Protein AF-A0A0J0YP92-F1 (afdb_monomer)

Sequence (93 aa):
IDTQAPGAPTVEIKDGGDGYVNGEEAKGGVEVLITPPKDAKPGDVLEVDYDGDGKPDFTKELTPEDIAGGVTVTVPEDKIPTDGPLEVSATVT

Foldseek 3Di:
DDDDFFDFWDKDKQCVRPQKHEQVNLQVFIKIWTAGHPPDDQQKKKFKDFLPPPHGPDIDGDDPCCNVPTDIDTGHSVSHDNIGGTDMGMGID

Solvent-accessible surface area (backbone atoms only — not comparable to full-atom values): 5334 Å² total; per-residue (Å²): 131,89,86,71,77,38,51,73,38,49,76,45,64,58,56,82,74,75,65,42,35,43,66,70,51,28,77,72,32,38,44,31,41,34,36,51,30,94,70,57,52,68,73,29,36,39,34,30,19,58,71,64,82,85,54,64,79,42,77,44,73,33,42,69,63,34,57,75,70,30,46,78,45,74,45,53,42,93,61,42,58,73,69,40,72,68,49,66,48,55,46,44,85

InterPro domains:
  IPR013783 Immunoglobulin-like fold [G3DSA:2.60.40.10] (10-93)

Secondary structure (DSSP, 8-state):
---SPPPPPEEEEESSSSSEE-TTTGGG-EEEEEE--TT--TTPEEEEESSSSSS-SEEEEPPHHHHHH-EEEEEPGGGS-SSEE---EEEE-

Nearest PDB structures (foldseek):
  5dhe-assembly2_B  TM=3.383E-01  e=1.633E-01  Thermococcus kodakarensis KOD1
  5dhd-assembly1_A  TM=3.460E-01  e=3.572E-01  Thermococcus 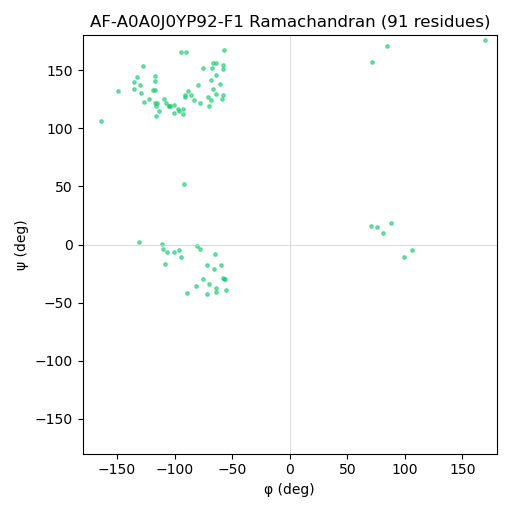kodakarensis KOD1
  2ocf-assembly1_D-2  TM=4.160E-01  e=2.175E+00  Homo sapiens
  8dpu-assembly1_A  TM=2.891E-01  e=1.122E+00  Homo sapiens
  8dpt-assembly1_D  TM=2.782E-01  e=1.610E+00  Homo sapiens

Organism: NCBI:txid1470200

pLDDT: mean 81.84, std 9.83, range [52.25, 92.88]

Structure (mmCIF, N/CA/C/O backbone):
data_AF-A0A0J0YP92-F1
#
_entry.id   AF-A0A0J0YP92-F1
#
loop_
_atom_site.group_PDB
_atom_site.id
_atom_site.type_symbol
_atom_site.label_atom_id
_atom_site.label_alt_id
_atom_site.label_comp_id
_atom_site.label_asym_id
_atom_site.label_entity_id
_atom_site.label_seq_id
_atom_site.pdbx_PDB_ins_code
_atom_site.Cartn_x
_atom_site.Cartn_y
_atom_site.Cartn_z
_atom_site.occupancy
_atom_site.B_iso_or_equiv
_atom_site.auth_seq_id
_atom_site.auth_comp_id
_atom_site.auth_asym_id
_atom_site.auth_atom_id
_atom_site.pdbx_PDB_model_num
ATOM 1 N N . ILE A 1 1 ? -8.949 -5.200 23.882 1.00 53.41 1 ILE A N 1
ATOM 2 C CA . ILE A 1 1 ? -7.969 -5.743 22.925 1.00 53.41 1 ILE A CA 1
ATOM 3 C C . ILE A 1 1 ? -8.747 -6.303 21.756 1.00 53.41 1 ILE A C 1
ATOM 5 O O . ILE A 1 1 ? -9.691 -7.054 21.994 1.00 53.41 1 ILE A O 1
ATOM 9 N N . ASP A 1 2 ? -8.452 -5.844 20.546 1.00 52.25 2 ASP A N 1
ATOM 10 C CA . ASP A 1 2 ? -8.924 -6.543 19.358 1.00 52.25 2 ASP A CA 1
ATOM 11 C C . ASP A 1 2 ? -8.197 -7.890 19.271 1.00 52.25 2 ASP A C 1
ATOM 13 O O . ASP A 1 2 ? -7.048 -7.999 19.688 1.00 52.25 2 ASP A O 1
ATOM 17 N N . THR A 1 3 ? -8.897 -8.939 18.859 1.00 57.41 3 THR A N 1
ATOM 18 C CA . THR A 1 3 ? -8.341 -10.307 18.784 1.00 57.41 3 THR A CA 1
ATOM 19 C C . THR A 1 3 ? -8.616 -10.959 17.436 1.00 57.41 3 THR A C 1
ATOM 21 O O . THR A 1 3 ? -8.277 -12.124 17.232 1.00 57.41 3 THR A O 1
ATOM 24 N N . GLN A 1 4 ? -9.249 -10.223 16.525 1.00 63.84 4 GLN A N 1
ATOM 25 C CA . GLN A 1 4 ? -9.529 -10.665 15.176 1.00 63.84 4 GLN A CA 1
ATOM 26 C C . GLN A 1 4 ? -8.548 -9.952 14.257 1.00 63.84 4 GLN A C 1
ATOM 28 O O . GLN A 1 4 ? -8.546 -8.729 14.219 1.00 63.84 4 GLN A O 1
ATOM 33 N N . ALA A 1 5 ? -7.712 -10.719 13.554 1.00 66.75 5 ALA A N 1
ATOM 34 C CA . ALA A 1 5 ? -6.903 -10.158 12.483 1.00 66.75 5 ALA A CA 1
ATOM 35 C C . ALA A 1 5 ? -7.859 -9.539 11.451 1.00 66.75 5 ALA A C 1
ATOM 37 O O . ALA A 1 5 ? -8.778 -10.250 11.011 1.00 66.75 5 ALA A O 1
ATOM 38 N N . PRO A 1 6 ? -7.692 -8.254 11.104 1.00 78.44 6 PRO A N 1
ATOM 39 C CA . PRO A 1 6 ? -8.494 -7.634 10.067 1.00 78.44 6 PRO A CA 1
ATOM 40 C C . PRO A 1 6 ? -8.345 -8.384 8.738 1.00 78.44 6 PRO A C 1
ATOM 42 O O . PRO A 1 6 ? -7.346 -9.062 8.480 1.00 78.44 6 PRO A O 1
ATOM 45 N N . GLY A 1 7 ? -9.357 -8.287 7.880 1.00 83.12 7 GLY A N 1
ATOM 46 C CA . GLY A 1 7 ? -9.301 -8.817 6.522 1.00 83.12 7 GLY A CA 1
ATOM 47 C C . GLY A 1 7 ? -8.136 -8.240 5.707 1.00 83.12 7 GLY A C 1
ATOM 48 O O . GLY A 1 7 ? -7.518 -7.242 6.068 1.00 83.12 7 GLY A O 1
ATOM 49 N N . ALA A 1 8 ? -7.845 -8.846 4.556 1.00 85.50 8 ALA A N 1
ATOM 50 C CA . ALA A 1 8 ? -6.856 -8.266 3.654 1.00 85.50 8 ALA A CA 1
ATOM 51 C C . ALA A 1 8 ? -7.353 -6.893 3.148 1.00 85.50 8 ALA A C 1
ATOM 53 O O . ALA A 1 8 ? -8.498 -6.801 2.681 1.00 85.50 8 ALA A O 1
ATOM 54 N N . PRO A 1 9 ? -6.539 -5.829 3.236 1.00 87.38 9 PRO A N 1
ATOM 55 C CA . PRO A 1 9 ? -6.851 -4.558 2.600 1.00 87.38 9 PRO A CA 1
ATOM 56 C C . PRO A 1 9 ? -6.878 -4.711 1.072 1.00 87.38 9 PRO A C 1
ATOM 58 O O . PRO A 1 9 ? -6.275 -5.618 0.498 1.00 87.38 9 PRO A O 1
ATOM 61 N N . THR A 1 10 ? -7.596 -3.815 0.399 1.00 89.25 10 THR A N 1
ATOM 62 C CA . THR A 1 10 ? -7.604 -3.750 -1.069 1.00 89.25 10 THR A CA 1
ATOM 63 C C . THR A 1 10 ? -6.515 -2.797 -1.529 1.00 89.25 10 THR A C 1
ATOM 65 O O . THR A 1 10 ? -6.465 -1.665 -1.058 1.00 89.25 10 THR A O 1
ATOM 68 N N . VAL A 1 11 ? -5.667 -3.243 -2.449 1.00 88.06 11 VAL A N 1
ATOM 69 C CA . VAL A 1 11 ? -4.583 -2.439 -3.017 1.00 88.06 11 VAL A CA 1
ATOM 70 C C . VAL A 1 11 ? -4.947 -2.073 -4.452 1.00 88.06 11 VAL A C 1
ATOM 72 O O . VAL A 1 11 ? -5.198 -2.953 -5.272 1.00 88.06 11 VAL A O 1
ATOM 75 N N . GLU A 1 12 ? -4.995 -0.777 -4.744 1.00 86.56 12 GLU A N 1
ATOM 76 C CA . GLU A 1 12 ? -5.196 -0.232 -6.085 1.00 86.56 12 GLU A CA 1
ATOM 77 C C . GLU A 1 12 ? -3.952 0.558 -6.493 1.00 86.56 12 GLU A C 1
ATOM 79 O O . GLU A 1 12 ? -3.663 1.620 -5.943 1.00 86.56 12 GLU A O 1
ATOM 84 N N . ILE A 1 13 ? -3.211 0.037 -7.466 1.00 82.81 13 ILE A N 1
ATOM 85 C CA . ILE A 1 13 ? -2.023 0.685 -8.019 1.00 82.81 13 ILE A CA 1
ATOM 86 C C . ILE A 1 13 ? -2.487 1.657 -9.114 1.00 82.81 13 ILE A C 1
ATOM 88 O O . ILE A 1 13 ? -3.264 1.295 -9.996 1.00 82.81 13 ILE A O 1
ATOM 92 N N . LYS A 1 14 ? -2.048 2.915 -9.052 1.00 78.19 14 LYS A N 1
ATOM 93 C CA . LYS A 1 14 ? -2.279 3.945 -10.077 1.00 78.19 14 LYS A CA 1
ATOM 94 C C . LYS A 1 14 ? -1.131 3.945 -11.087 1.00 78.19 14 LYS A C 1
ATOM 96 O O . LYS A 1 14 ? -0.543 4.983 -11.366 1.00 78.19 14 LYS A O 1
ATOM 101 N N . ASP A 1 15 ? -0.833 2.776 -11.636 1.00 69.44 15 ASP A N 1
ATOM 102 C CA . ASP A 1 15 ? 0.128 2.579 -12.729 1.00 69.44 15 ASP A CA 1
ATOM 103 C C . ASP A 1 15 ? -0.467 2.904 -14.110 1.00 69.44 15 ASP A C 1
ATOM 105 O O . ASP A 1 15 ? 0.219 2.840 -15.112 1.00 69.44 15 ASP A O 1
ATOM 109 N N . GLY A 1 16 ? -1.746 3.288 -14.177 1.00 63.44 16 GLY A N 1
ATOM 110 C CA . GLY A 1 16 ? -2.496 3.369 -15.434 1.00 63.44 16 GLY A CA 1
ATOM 111 C C . GLY A 1 16 ? -3.507 2.231 -15.598 1.00 63.44 16 GLY A C 1
ATOM 112 O O . GLY A 1 16 ? -4.338 2.280 -16.508 1.00 63.44 16 GLY A O 1
ATOM 113 N N . GLY A 1 17 ? -3.526 1.277 -14.662 1.00 60.56 17 GLY A N 1
ATOM 114 C CA . GLY A 1 17 ? -4.500 0.195 -14.555 1.00 60.56 17 GLY A CA 1
ATOM 115 C C . GLY A 1 17 ? -4.141 -1.054 -15.358 1.00 60.56 17 GLY A C 1
ATOM 116 O O . GLY A 1 17 ? -5.035 -1.853 -15.648 1.00 60.56 17 GLY A O 1
ATOM 117 N N . ASP A 1 18 ? -2.880 -1.218 -15.755 1.00 58.72 18 ASP A N 1
ATOM 118 C CA . ASP A 1 18 ? -2.396 -2.355 -16.541 1.00 58.72 18 ASP A CA 1
ATOM 119 C C . ASP A 1 18 ? -1.554 -3.357 -15.730 1.00 58.72 18 ASP A C 1
ATOM 121 O O . ASP A 1 18 ? -1.280 -4.450 -16.233 1.00 58.72 18 ASP A O 1
ATOM 125 N N . GLY A 1 19 ? -1.237 -3.061 -14.464 1.00 64.81 19 GLY A N 1
ATOM 126 C CA . GLY A 1 19 ? -0.439 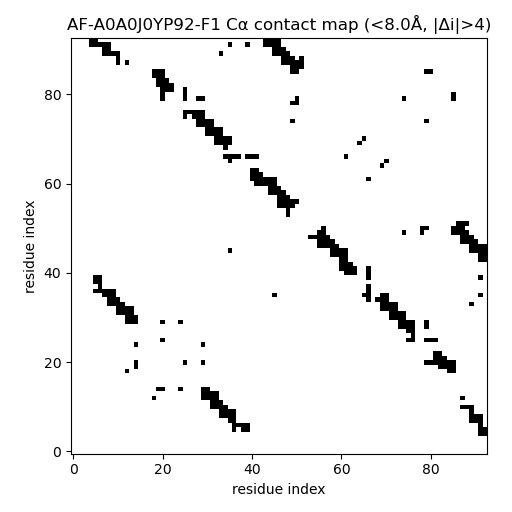-3.932 -13.598 1.00 64.81 19 GLY A CA 1
ATOM 127 C C . GLY A 1 19 ? 1.055 -3.900 -13.926 1.00 64.81 19 GLY A C 1
ATOM 128 O O . GLY A 1 19 ? 1.784 -4.811 -13.519 1.00 64.81 19 GLY A O 1
ATOM 129 N N . TYR A 1 20 ? 1.503 -2.913 -14.704 1.00 70.06 20 TYR A N 1
ATOM 130 C CA . TYR A 1 20 ? 2.869 -2.781 -15.183 1.00 70.06 20 TYR A CA 1
ATOM 131 C C . TYR A 1 20 ? 3.341 -1.348 -15.025 1.00 70.06 20 TYR A C 1
ATOM 133 O O . TYR A 1 20 ? 2.664 -0.415 -15.421 1.00 70.06 20 TY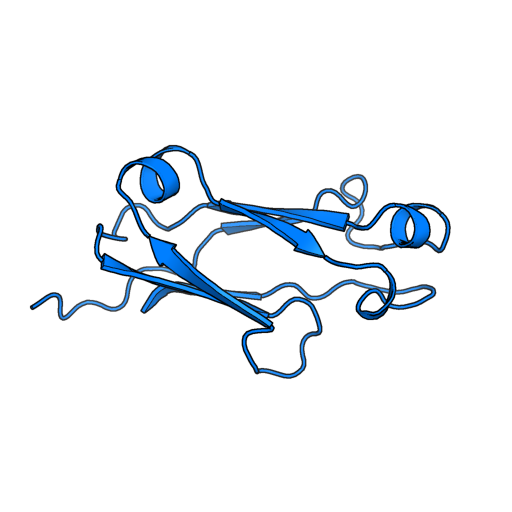R A O 1
ATOM 141 N N . VAL A 1 21 ? 4.551 -1.179 -14.495 1.00 76.38 21 VAL A N 1
ATOM 142 C CA . VAL A 1 21 ? 5.164 0.144 -14.425 1.00 76.38 21 VAL A CA 1
ATOM 143 C C . VAL A 1 21 ? 6.235 0.239 -15.498 1.00 76.38 21 VAL A C 1
ATOM 145 O O . VAL A 1 21 ? 7.197 -0.535 -15.510 1.00 76.38 21 VAL A O 1
ATOM 148 N N . ASN A 1 22 ? 6.057 1.180 -16.420 1.00 73.88 22 ASN A N 1
ATOM 149 C CA . ASN A 1 22 ? 7.027 1.489 -17.460 1.00 73.88 22 ASN A CA 1
ATOM 150 C C . ASN A 1 22 ? 8.014 2.580 -17.007 1.00 73.88 22 ASN A C 1
ATOM 152 O O . ASN A 1 22 ? 7.810 3.300 -16.030 1.00 73.88 22 ASN A O 1
ATOM 156 N N . GLY A 1 23 ? 9.111 2.743 -17.749 1.00 70.06 23 GLY A N 1
ATOM 157 C CA . GLY A 1 23 ? 10.153 3.721 -17.419 1.00 70.06 23 GLY A CA 1
ATOM 158 C C . GLY A 1 23 ? 9.730 5.201 -17.489 1.00 70.06 23 GLY A C 1
ATOM 159 O O . GLY A 1 23 ? 10.527 6.067 -17.120 1.00 70.06 23 GLY A O 1
ATOM 160 N N . GLU A 1 24 ? 8.535 5.531 -17.988 1.00 74.50 24 GLU A N 1
ATOM 161 C CA . GLU A 1 24 ? 7.962 6.882 -17.895 1.00 74.50 24 GLU A CA 1
ATOM 162 C C . GLU A 1 24 ? 7.145 7.058 -16.609 1.00 74.50 24 GLU A C 1
ATOM 164 O O . GLU A 1 24 ? 7.308 8.078 -15.941 1.00 74.50 24 GLU A O 1
ATOM 169 N N . GLU A 1 25 ? 6.355 6.056 -16.220 1.00 74.06 25 GLU A N 1
ATOM 170 C CA . GLU A 1 25 ? 5.630 6.011 -14.941 1.00 74.06 25 GLU A CA 1
ATOM 171 C C . GLU A 1 25 ? 6.589 5.963 -13.752 1.00 74.06 25 GLU A C 1
ATOM 173 O O . GLU A 1 25 ? 6.415 6.703 -12.784 1.00 74.06 25 GLU A O 1
ATOM 178 N N . ALA A 1 26 ? 7.668 5.183 -13.861 1.00 73.19 26 ALA A N 1
ATOM 179 C CA . ALA A 1 26 ? 8.687 5.087 -12.825 1.00 73.19 26 ALA A CA 1
ATOM 180 C C . ALA A 1 26 ? 9.275 6.460 -12.466 1.00 73.19 26 ALA A C 1
ATOM 182 O O . ALA A 1 26 ? 9.442 6.758 -11.291 1.00 73.19 26 ALA A O 1
ATOM 183 N N . LYS A 1 27 ? 9.500 7.342 -13.454 1.00 72.50 27 LYS A N 1
ATOM 184 C CA . LYS A 1 27 ? 10.096 8.679 -13.243 1.00 72.50 27 LYS A CA 1
ATOM 185 C C . LYS A 1 27 ? 9.225 9.629 -12.421 1.00 72.50 27 LYS A C 1
ATOM 187 O O . LYS A 1 27 ? 9.724 10.641 -11.932 1.00 72.50 27 LYS A O 1
ATOM 192 N N . GLY A 1 28 ? 7.921 9.366 -12.344 1.00 69.06 28 GLY A N 1
ATOM 193 C CA . GLY A 1 28 ? 6.974 10.150 -11.550 1.00 69.06 28 GLY A CA 1
ATOM 194 C C . GLY A 1 28 ? 6.722 9.579 -10.155 1.00 69.06 28 GLY A C 1
ATOM 195 O O . GLY A 1 28 ? 6.120 10.267 -9.330 1.00 69.06 28 GLY A O 1
ATOM 196 N N . GLY A 1 29 ? 7.186 8.353 -9.891 1.00 74.56 29 GLY A N 1
ATOM 197 C CA . GLY A 1 29 ? 6.667 7.524 -8.810 1.00 74.56 29 GLY A CA 1
ATOM 198 C C . GLY A 1 29 ? 5.263 7.000 -9.126 1.00 74.56 29 GLY A C 1
ATOM 199 O O . GLY A 1 29 ? 4.520 7.578 -9.919 1.00 74.56 29 GLY A O 1
ATOM 200 N N . VAL A 1 30 ? 4.891 5.894 -8.487 1.00 83.88 30 VAL A N 1
ATOM 201 C CA . VAL A 1 30 ? 3.576 5.263 -8.668 1.00 83.88 30 VAL A CA 1
ATOM 202 C C . VAL A 1 30 ? 2.754 5.468 -7.411 1.00 83.88 30 VAL A C 1
ATOM 204 O O . VAL A 1 30 ? 3.183 5.133 -6.309 1.00 83.88 30 VAL A O 1
ATOM 207 N N . GLU A 1 31 ? 1.564 6.042 -7.559 1.00 86.31 31 GLU A N 1
ATOM 208 C CA . GLU A 1 31 ? 0.632 6.169 -6.443 1.00 86.31 31 GLU A CA 1
ATOM 209 C C . GLU A 1 31 ? -0.100 4.845 -6.214 1.00 86.31 31 GLU A C 1
ATOM 211 O O . GLU A 1 31 ? -0.548 4.191 -7.148 1.00 86.31 31 GLU A O 1
ATOM 216 N N . VAL A 1 32 ? -0.257 4.452 -4.958 1.00 87.50 32 VAL A N 1
ATOM 217 C CA . VAL A 1 32 ? -0.982 3.252 -4.551 1.00 87.50 32 VAL A CA 1
ATOM 218 C C . VAL A 1 32 ? -2.018 3.657 -3.521 1.00 87.50 32 VAL A C 1
ATOM 220 O O . VAL A 1 32 ? -1.682 4.219 -2.482 1.00 87.50 32 VAL A O 1
ATOM 223 N N . LEU A 1 33 ? -3.283 3.363 -3.796 1.00 89.94 33 LEU A N 1
ATOM 224 C CA . LEU A 1 33 ? -4.377 3.536 -2.856 1.00 89.94 33 LEU A CA 1
ATOM 225 C C . LEU A 1 33 ? -4.647 2.211 -2.147 1.00 89.94 33 LEU A C 1
ATOM 227 O O . LEU A 1 33 ? -5.100 1.243 -2.754 1.00 89.94 33 LEU A O 1
ATOM 231 N N . ILE A 1 34 ? -4.413 2.183 -0.841 1.00 90.81 34 ILE A N 1
ATOM 232 C CA . ILE A 1 34 ? -4.747 1.053 0.013 1.00 90.81 34 ILE A CA 1
ATOM 233 C C . ILE A 1 34 ? -6.039 1.361 0.759 1.00 90.81 34 ILE A C 1
ATOM 235 O O . ILE A 1 34 ? -6.110 2.308 1.535 1.00 90.81 34 ILE A O 1
ATOM 239 N N . THR A 1 35 ? -7.067 0.546 0.558 1.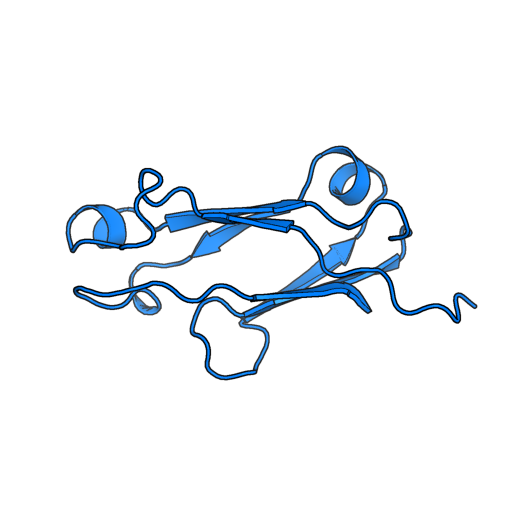00 91.44 35 THR A N 1
ATOM 240 C CA . THR A 1 35 ? -8.329 0.645 1.298 1.00 91.44 35 THR A CA 1
ATOM 241 C C . THR A 1 35 ? -8.350 -0.407 2.408 1.00 91.44 35 THR A C 1
ATOM 243 O O . THR A 1 35 ? -8.388 -1.604 2.095 1.00 91.44 35 THR A O 1
ATOM 246 N N . PRO A 1 36 ? -8.330 -0.004 3.694 1.00 89.88 36 PRO A N 1
ATOM 247 C CA . PRO A 1 36 ? -8.452 -0.932 4.810 1.00 89.88 36 PRO A CA 1
ATOM 248 C C . PRO A 1 36 ? -9.757 -1.740 4.746 1.00 89.88 36 PRO A C 1
ATOM 250 O O . PRO A 1 36 ? -10.769 -1.263 4.221 1.00 89.88 36 PRO A O 1
ATOM 253 N N . PRO A 1 37 ? -9.772 -2.967 5.286 1.00 88.44 37 PRO A N 1
ATOM 254 C CA . PRO A 1 37 ? -10.988 -3.761 5.352 1.00 88.44 37 PRO A CA 1
ATOM 255 C C . PRO A 1 37 ? -12.006 -3.113 6.309 1.00 88.44 37 PRO A C 1
ATOM 257 O O . PRO A 1 37 ? -11.657 -2.397 7.244 1.00 88.44 37 PRO A O 1
ATOM 260 N N . LYS A 1 38 ? -13.295 -3.414 6.123 1.00 83.88 38 LYS A N 1
ATOM 261 C CA . LYS A 1 38 ? -14.402 -2.881 6.952 1.00 83.88 38 LYS A CA 1
ATOM 262 C C . LYS A 1 38 ? -14.309 -3.219 8.450 1.00 83.88 38 LYS A C 1
ATOM 264 O O . LYS A 1 38 ? -15.052 -2.669 9.256 1.00 83.88 38 LYS A O 1
ATOM 269 N N . ASP A 1 39 ? -13.501 -4.211 8.789 1.00 86.62 39 ASP A N 1
ATOM 270 C CA . ASP A 1 39 ? -13.240 -4.707 10.135 1.00 86.62 39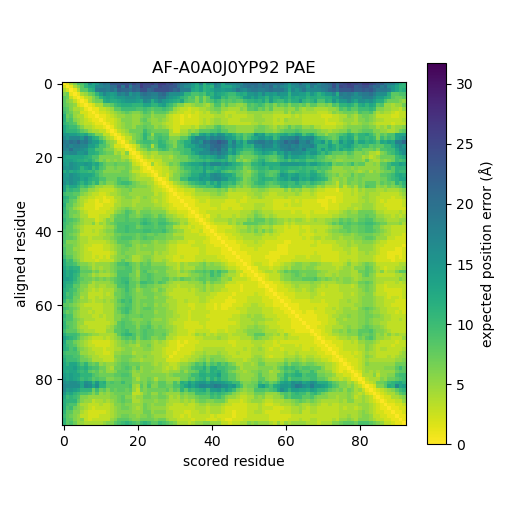 ASP A CA 1
ATOM 271 C C . ASP A 1 39 ? -11.972 -4.116 10.763 1.00 86.62 39 ASP A C 1
ATOM 273 O O . ASP A 1 39 ? -11.771 -4.338 11.955 1.00 86.62 39 ASP A O 1
ATOM 277 N N . ALA A 1 40 ? -11.199 -3.317 10.012 1.00 88.62 40 ALA A N 1
ATOM 278 C CA . ALA A 1 40 ? -10.115 -2.516 10.567 1.00 88.62 40 ALA A CA 1
ATOM 279 C C . ALA A 1 40 ? -10.655 -1.469 11.548 1.00 88.62 40 ALA A C 1
ATOM 281 O O . ALA A 1 40 ? -11.747 -0.910 11.377 1.00 88.62 40 ALA A O 1
ATOM 282 N N . LYS A 1 41 ? -9.870 -1.191 12.583 1.00 89.50 41 LYS A N 1
ATOM 283 C CA . LYS A 1 41 ? -10.200 -0.272 13.667 1.00 89.50 41 LYS A CA 1
ATOM 284 C C . LYS A 1 41 ? -9.099 0.764 13.858 1.00 89.50 41 LYS A C 1
ATOM 286 O O . LYS A 1 41 ? -7.938 0.521 13.544 1.00 89.50 41 LYS A O 1
ATOM 291 N N . PRO A 1 42 ? -9.453 1.949 14.385 1.00 90.25 42 PRO A N 1
ATOM 292 C CA . PRO A 1 42 ? -8.451 2.938 14.738 1.00 90.25 42 PRO A CA 1
ATOM 293 C C . PRO A 1 42 ? -7.455 2.357 15.745 1.00 90.25 42 PRO A C 1
ATOM 295 O O . PRO A 1 42 ? -7.875 1.831 16.779 1.00 90.25 42 PRO A O 1
ATOM 298 N N . GLY A 1 43 ? -6.164 2.486 15.451 1.00 88.50 43 GLY A N 1
ATOM 299 C CA . GLY A 1 43 ? -5.082 1.872 16.223 1.00 88.50 43 GLY A CA 1
ATOM 300 C C . GLY A 1 43 ? -4.522 0.578 15.626 1.00 88.50 43 GLY A C 1
ATOM 301 O O . GLY A 1 43 ? -3.474 0.136 16.089 1.00 88.50 43 GLY A O 1
ATOM 302 N N . ASP A 1 44 ? -5.171 -0.002 14.611 1.00 90.62 44 ASP A N 1
ATOM 303 C CA . ASP A 1 44 ? -4.578 -1.083 13.816 1.00 90.62 44 ASP A CA 1
ATOM 304 C C . ASP A 1 44 ? -3.402 -0.540 12.997 1.00 90.62 44 ASP A C 1
ATOM 306 O O . ASP A 1 44 ? -3.382 0.635 12.614 1.00 90.62 44 ASP A O 1
ATOM 310 N N . VAL A 1 45 ? -2.426 -1.388 12.687 1.00 91.00 45 VAL A N 1
ATOM 311 C CA . VAL A 1 45 ? -1.250 -0.985 11.906 1.00 91.00 45 VAL A CA 1
ATOM 312 C C . VAL A 1 45 ? -1.382 -1.499 10.483 1.00 91.00 45 VAL A C 1
ATOM 314 O O . VAL A 1 45 ? -1.445 -2.703 10.250 1.00 91.00 45 VAL A O 1
ATOM 317 N N . LEU A 1 46 ? -1.395 -0.573 9.524 1.00 91.50 46 LEU A N 1
ATOM 318 C CA . LEU A 1 46 ? -1.268 -0.873 8.108 1.00 91.50 46 LEU A CA 1
ATOM 319 C C . LEU A 1 46 ? 0.209 -1.026 7.753 1.00 91.50 46 LEU A C 1
ATOM 321 O O . LEU A 1 46 ? 0.998 -0.103 7.951 1.00 91.50 46 LEU A O 1
ATOM 325 N N . GLU A 1 47 ? 0.545 -2.166 7.175 1.00 92.00 47 GLU A N 1
ATOM 326 C CA . GLU A 1 47 ? 1.861 -2.538 6.678 1.00 92.00 47 GLU A CA 1
ATOM 327 C C . GLU A 1 47 ? 1.772 -2.706 5.158 1.00 92.00 47 GLU A C 1
ATOM 329 O O . GLU A 1 47 ? 0.955 -3.487 4.673 1.00 92.00 47 GLU A O 1
ATOM 334 N N . VAL A 1 48 ? 2.573 -1.956 4.402 1.00 89.81 48 VAL A N 1
ATOM 335 C CA . VAL A 1 48 ? 2.597 -1.975 2.933 1.00 89.81 48 VAL A CA 1
ATOM 336 C C . VAL A 1 48 ? 4.005 -2.318 2.470 1.00 89.81 48 VAL A C 1
ATOM 338 O O . VAL A 1 48 ? 4.965 -1.647 2.848 1.00 89.81 48 VAL A O 1
ATOM 341 N N . ASP A 1 49 ? 4.098 -3.350 1.646 1.00 89.69 49 ASP A N 1
ATOM 342 C CA . ASP A 1 49 ? 5.297 -3.812 0.952 1.00 89.69 49 ASP A CA 1
ATOM 343 C C . ASP A 1 49 ? 5.056 -3.585 -0.542 1.00 89.69 49 ASP A C 1
ATOM 345 O O . ASP A 1 49 ? 4.124 -4.161 -1.109 1.00 89.69 49 ASP A O 1
ATOM 349 N N . TYR A 1 50 ? 5.836 -2.693 -1.148 1.00 84.69 50 TYR A N 1
ATOM 350 C CA . TYR A 1 50 ? 5.703 -2.341 -2.563 1.00 84.69 50 TYR A CA 1
ATOM 351 C C . TYR A 1 50 ? 6.883 -2.819 -3.415 1.00 84.69 50 TYR A C 1
ATOM 353 O O . TYR A 1 50 ? 6.900 -2.542 -4.614 1.00 84.69 50 TYR A O 1
ATOM 361 N N . ASP A 1 51 ? 7.872 -3.491 -2.817 1.00 79.06 51 ASP A N 1
ATOM 362 C CA . ASP A 1 51 ? 9.008 -4.085 -3.528 1.00 79.06 51 ASP A CA 1
ATOM 363 C C . ASP A 1 51 ? 8.974 -5.626 -3.555 1.00 79.06 51 ASP A C 1
ATOM 365 O O . ASP A 1 51 ? 9.781 -6.258 -4.245 1.00 79.06 51 ASP A O 1
ATOM 369 N N . GLY A 1 52 ? 7.994 -6.228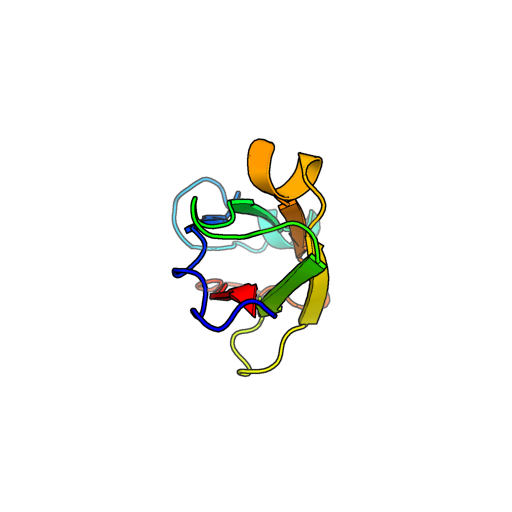 -2.875 1.00 79.38 52 GLY A N 1
ATOM 370 C CA . GLY A 1 52 ? 7.741 -7.662 -2.842 1.00 79.38 52 GLY A CA 1
ATOM 371 C C . GLY A 1 52 ? 8.806 -8.445 -2.072 1.00 79.38 52 GLY A C 1
ATOM 372 O O . GLY A 1 52 ? 8.895 -9.669 -2.227 1.00 79.38 52 GLY A O 1
ATOM 373 N N . ASP A 1 53 ? 9.643 -7.782 -1.264 1.00 82.06 53 ASP A N 1
ATOM 374 C CA . ASP A 1 53 ? 10.714 -8.434 -0.507 1.00 82.06 53 ASP A CA 1
ATOM 375 C C . ASP A 1 53 ? 10.216 -9.161 0.761 1.00 82.06 53 ASP A C 1
ATOM 377 O O . ASP A 1 53 ? 10.993 -9.856 1.438 1.00 82.06 53 ASP A O 1
ATOM 381 N N . GLY A 1 54 ? 8.917 -9.044 1.061 1.00 83.31 54 GLY A N 1
ATOM 382 C CA . GLY A 1 54 ? 8.254 -9.611 2.227 1.00 83.31 54 GLY A CA 1
ATOM 383 C C . GLY A 1 54 ? 8.429 -8.779 3.496 1.00 83.31 54 GLY A C 1
ATOM 384 O O . GLY A 1 54 ? 8.102 -9.268 4.584 1.00 83.31 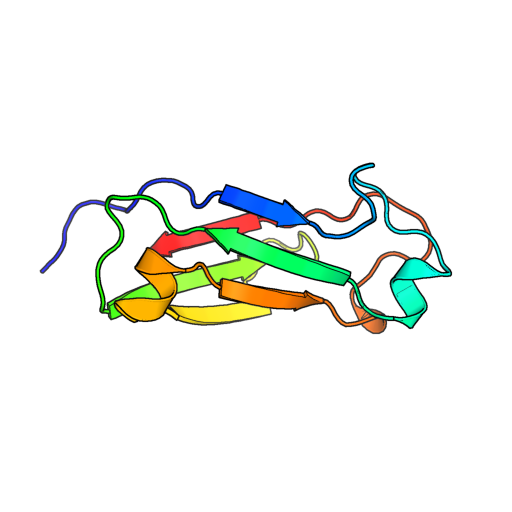54 GLY A O 1
ATOM 385 N N . LYS A 1 55 ? 8.973 -7.561 3.404 1.00 87.31 55 LYS A N 1
ATOM 386 C CA . LYS A 1 55 ? 9.077 -6.598 4.499 1.00 87.31 55 LYS A CA 1
ATOM 387 C C . LYS A 1 55 ? 8.265 -5.351 4.165 1.00 87.31 55 LYS A C 1
ATOM 389 O O . LYS A 1 55 ? 8.307 -4.856 3.049 1.00 87.31 55 LYS A O 1
ATOM 394 N N . PRO A 1 56 ? 7.575 -4.776 5.157 1.00 89.69 56 PRO A N 1
ATOM 395 C CA . PRO A 1 56 ? 6.862 -3.536 4.931 1.00 89.69 56 PRO A CA 1
ATOM 396 C C . PRO A 1 56 ? 7.843 -2.378 4.746 1.00 89.69 56 PRO A C 1
ATOM 398 O O . PRO A 1 56 ? 8.601 -2.033 5.658 1.00 89.69 56 PRO A O 1
ATOM 401 N N . ASP A 1 57 ? 7.787 -1.740 3.584 1.00 88.94 57 ASP A N 1
ATOM 402 C CA . ASP A 1 57 ? 8.468 -0.478 3.317 1.00 88.94 57 ASP A CA 1
ATOM 403 C C . ASP A 1 57 ? 7.761 0.711 3.979 1.00 88.94 57 ASP A C 1
ATOM 405 O O . ASP A 1 57 ? 8.387 1.713 4.338 1.00 88.94 57 ASP A O 1
ATOM 409 N N . PHE A 1 58 ? 6.439 0.618 4.134 1.00 89.56 58 PHE A N 1
ATOM 410 C CA . PHE A 1 58 ? 5.616 1.657 4.732 1.00 89.56 58 PHE A CA 1
ATOM 411 C C . PHE A 1 58 ? 4.736 1.074 5.830 1.00 89.56 58 PHE A C 1
ATOM 413 O O . PHE A 1 58 ? 4.032 0.088 5.633 1.00 89.56 58 PHE A O 1
ATOM 420 N N . THR A 1 59 ? 4.754 1.711 6.999 1.00 92.25 59 THR A N 1
ATOM 421 C CA . THR A 1 59 ? 3.882 1.351 8.116 1.00 92.25 59 THR A CA 1
ATOM 422 C C . THR A 1 59 ? 3.182 2.584 8.661 1.00 92.25 59 THR A C 1
ATOM 424 O O . THR A 1 59 ? 3.780 3.656 8.793 1.00 92.25 59 THR A O 1
ATOM 427 N N . LYS A 1 60 ? 1.891 2.451 8.959 1.00 90.69 60 LYS A N 1
ATOM 428 C CA . LYS A 1 60 ? 1.071 3.547 9.476 1.00 90.69 60 LYS A CA 1
ATOM 429 C C . LYS A 1 60 ? -0.016 3.016 10.397 1.00 90.69 60 LYS A C 1
ATOM 431 O O . LYS A 1 60 ? -0.756 2.113 10.031 1.00 90.69 60 LYS A O 1
ATOM 436 N N . GLU A 1 61 ? -0.149 3.633 11.566 1.00 92.88 61 GLU A N 1
ATOM 437 C CA . GLU A 1 61 ? -1.310 3.418 12.430 1.00 92.88 61 GLU A CA 1
ATOM 438 C C . GLU A 1 61 ? -2.556 4.023 11.769 1.00 92.88 61 GLU A C 1
ATOM 440 O O . GLU A 1 61 ? -2.574 5.206 11.409 1.00 92.88 61 GLU A O 1
ATOM 445 N N . LEU A 1 62 ? -3.581 3.198 11.582 1.00 91.38 62 LEU A N 1
ATOM 446 C CA . LEU A 1 62 ? -4.828 3.581 10.949 1.00 91.38 62 LEU A CA 1
ATOM 447 C C . LEU A 1 62 ? -5.627 4.499 11.869 1.00 91.38 62 LEU A C 1
ATOM 449 O O . LEU A 1 62 ? -5.940 4.170 13.015 1.00 91.38 62 LEU A O 1
ATOM 453 N N . THR A 1 63 ? -6.012 5.650 11.331 1.00 92.75 63 THR A N 1
ATOM 454 C CA . THR A 1 63 ? -6.975 6.557 11.956 1.00 92.75 63 THR A CA 1
ATOM 455 C C . THR A 1 63 ? -8.389 6.294 11.419 1.00 92.75 63 THR A C 1
ATOM 457 O O . THR A 1 63 ? -8.553 5.648 10.381 1.00 92.75 63 THR A O 1
ATOM 460 N N . PRO A 1 64 ? -9.451 6.807 12.072 1.00 91.06 64 PRO A N 1
ATOM 461 C CA . PRO A 1 64 ? -10.809 6.697 11.535 1.00 91.06 64 PRO A CA 1
ATOM 462 C C . PRO A 1 64 ? -10.950 7.281 10.120 1.00 91.06 64 PRO A C 1
ATOM 464 O O . PRO A 1 64 ? -11.782 6.815 9.346 1.00 91.06 64 PRO A O 1
ATOM 467 N N . GLU A 1 65 ? -10.146 8.294 9.786 1.00 91.56 65 GLU A N 1
ATOM 468 C CA . GLU A 1 65 ? -10.118 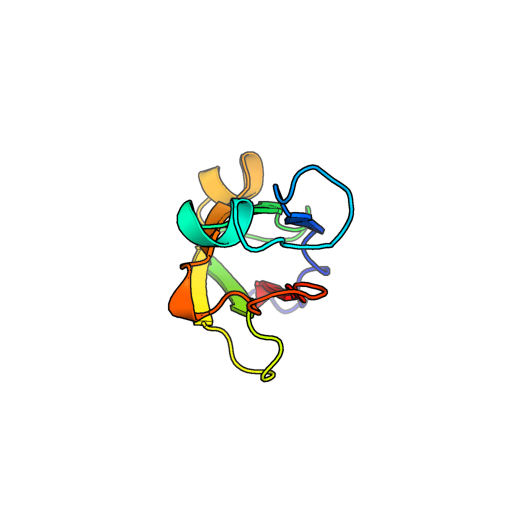8.925 8.465 1.00 91.56 65 GLU A CA 1
ATOM 469 C C . GLU A 1 65 ? -9.481 7.999 7.425 1.00 91.56 65 GLU A C 1
ATOM 471 O O . GLU A 1 65 ? -10.042 7.831 6.346 1.00 91.56 65 GLU A O 1
ATOM 476 N N . ASP A 1 66 ? -8.382 7.326 7.777 1.00 91.19 66 ASP A N 1
ATOM 477 C CA . ASP A 1 66 ? -7.716 6.347 6.907 1.00 91.19 66 ASP A CA 1
ATOM 478 C C . ASP A 1 66 ? -8.613 5.131 6.624 1.00 91.19 66 ASP A C 1
ATOM 480 O O . ASP A 1 66 ? -8.644 4.613 5.513 1.00 91.19 66 ASP A O 1
ATOM 484 N N . ILE A 1 67 ? -9.394 4.684 7.612 1.00 89.69 67 ILE A N 1
ATOM 485 C CA . ILE A 1 67 ? -10.337 3.563 7.445 1.00 89.69 67 ILE A CA 1
ATOM 486 C C . ILE A 1 67 ? -11.516 3.962 6.550 1.00 89.69 67 ILE A C 1
ATOM 488 O O . ILE A 1 67 ? -12.032 3.138 5.797 1.00 89.69 67 ILE A O 1
ATOM 492 N N . ALA A 1 68 ? -11.952 5.223 6.618 1.00 89.38 68 ALA A N 1
ATOM 493 C CA . ALA A 1 68 ? -13.057 5.725 5.807 1.00 89.38 68 ALA A CA 1
ATOM 494 C C . ALA A 1 68 ? -12.637 6.102 4.375 1.00 89.38 68 ALA A C 1
ATOM 496 O O . ALA A 1 68 ? -13.437 5.950 3.452 1.00 89.38 68 ALA A O 1
ATOM 497 N N . GLY A 1 69 ? -11.423 6.633 4.201 1.00 88.12 69 GLY A N 1
ATOM 498 C CA . GLY A 1 69 ? -10.933 7.203 2.942 1.00 88.12 69 GLY A CA 1
ATOM 499 C C . GLY A 1 69 ? -9.863 6.384 2.219 1.00 88.12 69 GLY A C 1
ATOM 500 O O . GLY A 1 69 ? -9.654 6.599 1.028 1.00 88.12 69 GLY A O 1
ATOM 501 N N . GLY A 1 70 ? -9.214 5.443 2.903 1.00 89.75 70 GLY A N 1
ATOM 502 C CA . GLY A 1 70 ? -8.021 4.760 2.413 1.00 89.75 70 GLY A CA 1
ATOM 503 C C . GLY A 1 70 ? -6.731 5.533 2.696 1.00 89.75 70 GLY A C 1
ATOM 504 O O . GLY A 1 70 ? -6.736 6.688 3.120 1.00 89.75 70 GLY A O 1
ATOM 505 N N . VAL A 1 71 ? -5.607 4.868 2.450 1.00 90.75 71 VAL A N 1
ATOM 506 C CA . VAL A 1 71 ? -4.253 5.401 2.589 1.00 90.75 71 VAL A CA 1
ATOM 507 C C . VAL A 1 71 ? -3.607 5.425 1.214 1.00 90.75 71 VAL A C 1
ATOM 509 O O . VAL A 1 71 ? -3.434 4.379 0.595 1.00 90.75 71 VAL A O 1
ATOM 512 N N . THR A 1 72 ? -3.225 6.610 0.746 1.00 90.38 72 THR A N 1
ATOM 513 C CA . THR A 1 72 ? -2.424 6.748 -0.474 1.00 90.38 72 THR A CA 1
ATOM 514 C C . THR A 1 72 ? -0.943 6.734 -0.117 1.00 90.38 72 THR A C 1
ATOM 516 O O . THR A 1 72 ? -0.494 7.513 0.724 1.00 90.38 72 THR A O 1
ATOM 519 N N 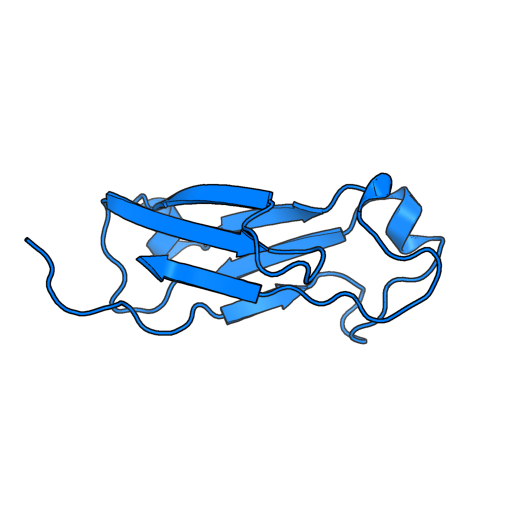. VAL A 1 73 ? -0.185 5.862 -0.772 1.00 88.44 73 VAL A N 1
ATOM 520 C CA . VAL A 1 73 ? 1.268 5.748 -0.652 1.00 88.44 73 VAL A CA 1
ATOM 521 C C . VAL A 1 73 ? 1.877 6.021 -2.018 1.00 88.44 73 VAL A C 1
ATOM 523 O O . VAL A 1 73 ? 1.417 5.490 -3.022 1.00 88.44 73 VAL A O 1
ATOM 526 N N . THR A 1 74 ? 2.912 6.852 -2.071 1.00 86.62 74 THR A N 1
ATOM 527 C CA . THR A 1 74 ? 3.685 7.065 -3.297 1.00 86.62 74 THR A CA 1
ATOM 528 C C . THR A 1 74 ? 4.917 6.176 -3.253 1.00 86.62 74 THR A C 1
ATOM 530 O O . THR A 1 74 ? 5.771 6.347 -2.382 1.00 86.62 74 THR A O 1
ATOM 533 N N . VAL A 1 75 ? 5.002 5.233 -4.185 1.00 84.00 75 VAL A N 1
ATOM 534 C CA . VAL A 1 75 ? 6.167 4.371 -4.371 1.00 84.00 75 VAL A CA 1
ATOM 535 C C . VAL A 1 75 ? 7.243 5.178 -5.101 1.00 84.00 75 VAL A C 1
ATOM 537 O O . VAL A 1 75 ? 6.970 5.710 -6.184 1.00 84.00 75 VAL A O 1
ATOM 540 N N . PRO A 1 76 ? 8.442 5.329 -4.519 1.00 80.19 76 PRO A N 1
ATOM 541 C CA . PRO A 1 76 ? 9.504 6.115 -5.126 1.00 80.19 76 PRO A CA 1
ATOM 542 C C . PRO A 1 76 ? 10.158 5.365 -6.295 1.00 80.19 76 PRO A C 1
ATOM 544 O O . PRO A 1 76 ? 10.209 4.138 -6.315 1.00 80.19 76 PRO A O 1
ATOM 547 N N . GLU A 1 77 ? 10.694 6.112 -7.263 1.00 78.38 77 GLU A N 1
ATOM 548 C CA . GLU A 1 77 ? 11.261 5.564 -8.505 1.00 78.38 77 GLU A CA 1
ATOM 549 C C . GLU A 1 77 ? 12.400 4.555 -8.290 1.00 78.38 77 GLU A C 1
ATOM 551 O O . GLU A 1 77 ? 12.575 3.647 -9.096 1.00 78.38 77 GLU A O 1
ATOM 556 N N . ASP A 1 78 ? 13.160 4.677 -7.196 1.00 77.06 78 ASP A N 1
ATOM 557 C CA . ASP A 1 78 ? 14.271 3.774 -6.875 1.00 77.06 78 ASP A CA 1
ATOM 558 C C . ASP A 1 78 ? 13.812 2.379 -6.430 1.00 77.06 78 ASP A C 1
ATOM 560 O O . ASP A 1 78 ? 14.597 1.429 -6.462 1.00 77.06 78 ASP A O 1
ATOM 564 N N . LYS A 1 79 ? 12.539 2.265 -6.043 1.00 76.56 79 LYS A N 1
ATOM 565 C CA . LYS A 1 79 ? 11.875 1.024 -5.634 1.00 76.56 79 LYS A CA 1
ATOM 566 C C . LYS A 1 79 ? 11.005 0.430 -6.735 1.00 76.56 79 LYS A C 1
ATOM 568 O O . LYS A 1 79 ? 10.510 -0.682 -6.592 1.00 76.56 79 LYS A O 1
ATOM 573 N N . ILE A 1 80 ? 10.851 1.146 -7.843 1.00 76.44 80 ILE A N 1
ATOM 574 C CA . ILE A 1 80 ? 10.084 0.696 -8.995 1.00 76.44 80 ILE A CA 1
ATOM 575 C C . ILE A 1 80 ? 11.006 -0.104 -9.928 1.00 76.44 80 ILE A C 1
ATOM 577 O O . ILE A 1 80 ? 12.109 0.351 -10.257 1.00 76.44 80 ILE A O 1
ATOM 581 N N . PRO A 1 81 ? 10.586 -1.290 -10.400 1.00 73.69 81 PRO A N 1
ATOM 582 C CA . PRO A 1 81 ? 11.339 -2.014 -11.414 1.00 73.69 81 PRO A CA 1
ATOM 583 C C . PRO A 1 81 ? 11.458 -1.170 -12.690 1.00 73.69 81 PRO A C 1
ATOM 585 O O . PRO A 1 81 ? 10.498 -0.554 -13.133 1.00 73.69 81 PRO A O 1
ATOM 588 N N . THR A 1 82 ? 12.639 -1.157 -13.318 1.00 69.62 82 THR A N 1
ATOM 589 C CA . THR A 1 82 ? 12.891 -0.340 -14.526 1.00 69.62 82 THR A CA 1
ATOM 590 C C . THR A 1 82 ? 11.918 -0.643 -15.673 1.00 69.62 82 THR A C 1
ATOM 592 O O . THR A 1 82 ? 11.646 0.239 -16.483 1.00 69.62 82 THR A O 1
ATOM 595 N N . ASP A 1 83 ? 11.434 -1.885 -15.747 1.00 73.31 83 ASP A N 1
ATOM 596 C CA . ASP A 1 83 ? 10.392 -2.338 -16.668 1.00 73.31 83 ASP A CA 1
ATOM 597 C C . ASP A 1 83 ? 9.860 -3.686 -16.146 1.00 73.31 83 ASP A C 1
ATOM 599 O O . ASP A 1 83 ? 10.582 -4.693 -16.170 1.00 73.31 83 ASP A O 1
ATOM 603 N N . GLY A 1 84 ? 8.655 -3.718 -15.570 1.00 72.50 84 GLY A N 1
ATOM 604 C CA . GLY A 1 84 ? 8.133 -4.956 -14.990 1.00 72.50 84 GLY A CA 1
ATOM 605 C C . GLY A 1 84 ? 6.867 -4.815 -14.146 1.00 72.50 84 GLY A C 1
ATOM 606 O O . GLY A 1 84 ? 6.376 -3.705 -13.937 1.00 72.50 84 GLY A O 1
ATOM 607 N N . PRO A 1 85 ? 6.324 -5.953 -13.674 1.00 75.81 85 PRO A N 1
ATOM 608 C CA . PRO A 1 85 ? 5.189 -5.944 -12.764 1.00 75.81 85 PRO A CA 1
ATOM 609 C C . PRO A 1 85 ? 5.612 -5.341 -11.421 1.00 75.81 85 PRO A C 1
ATOM 611 O O . PRO A 1 85 ? 6.658 -5.703 -10.881 1.00 75.81 85 PRO A O 1
ATOM 614 N N . LEU A 1 86 ? 4.791 -4.440 -10.888 1.00 79.31 86 LEU A N 1
ATOM 615 C CA . LEU A 1 86 ? 4.935 -3.936 -9.527 1.00 79.31 86 LEU A CA 1
ATOM 616 C C . LEU A 1 86 ? 4.073 -4.797 -8.600 1.00 79.31 86 LEU A C 1
ATOM 618 O O . LEU A 1 86 ? 2.850 -4.834 -8.734 1.00 79.31 86 LEU A O 1
ATOM 622 N N . GLU A 1 87 ? 4.706 -5.501 -7.666 1.00 79.25 87 GLU A N 1
ATOM 623 C CA . GLU A 1 87 ? 3.996 -6.269 -6.647 1.00 79.25 87 GLU A CA 1
ATOM 624 C C . GLU A 1 87 ? 3.817 -5.399 -5.408 1.00 79.25 87 GLU A C 1
ATOM 626 O O . GLU A 1 87 ? 4.784 -5.062 -4.734 1.00 79.25 87 GLU A O 1
ATOM 631 N N . VAL A 1 88 ? 2.570 -5.035 -5.108 1.00 84.75 88 VAL A N 1
ATOM 632 C CA . VAL A 1 88 ? 2.243 -4.328 -3.871 1.00 84.75 88 VAL A CA 1
ATOM 633 C C . VAL A 1 88 ? 1.322 -5.185 -3.027 1.00 84.75 88 VAL A C 1
ATOM 635 O O . VAL A 1 88 ? 0.225 -5.558 -3.448 1.00 84.75 88 VAL A O 1
ATOM 638 N N . SER A 1 89 ? 1.767 -5.482 -1.814 1.00 86.25 89 SER A N 1
ATOM 639 C CA . SER A 1 89 ? 0.992 -6.186 -0.810 1.00 86.25 89 SER A CA 1
ATOM 640 C C . SER A 1 89 ? 0.761 -5.288 0.396 1.00 86.25 89 SER A C 1
ATOM 642 O O . SER A 1 89 ? 1.589 -4.454 0.760 1.00 86.25 89 SER A O 1
ATOM 644 N N . ALA A 1 90 ? -0.409 -5.430 1.005 1.00 88.38 90 ALA A N 1
ATOM 645 C CA . ALA A 1 90 ? -0.751 -4.699 2.207 1.00 88.38 90 ALA A CA 1
ATOM 646 C C . ALA A 1 90 ? -1.405 -5.640 3.215 1.00 88.38 90 ALA A C 1
ATOM 648 O O . ALA A 1 90 ? -2.215 -6.495 2.852 1.00 88.38 90 ALA A O 1
ATOM 649 N N . THR A 1 91 ? -1.050 -5.471 4.482 1.00 89.38 91 THR A N 1
ATOM 650 C CA . THR A 1 91 ? -1.564 -6.247 5.612 1.00 89.38 91 THR A CA 1
ATOM 651 C C . THR A 1 91 ? -1.949 -5.291 6.731 1.00 89.38 91 THR A C 1
ATOM 653 O O . THR A 1 91 ? -1.312 -4.259 6.915 1.00 89.38 91 THR A O 1
ATOM 656 N N . VAL A 1 92 ? -3.017 -5.608 7.458 1.00 90.19 92 VAL A N 1
ATOM 657 C CA . VAL A 1 92 ? -3.438 -4.845 8.637 1.00 90.19 92 VAL A CA 1
ATOM 658 C C . VAL A 1 92 ? -3.339 -5.760 9.857 1.00 90.19 92 VAL A C 1
ATOM 660 O O . VAL A 1 92 ? -3.781 -6.911 9.783 1.00 90.19 92 VAL A O 1
ATOM 663 N N . THR A 1 93 ? -2.739 -5.267 10.944 1.00 86.81 93 THR A N 1
ATOM 664 C CA . THR A 1 93 ? -2.482 -6.024 12.187 1.00 86.81 93 THR A CA 1
ATOM 665 C C . THR A 1 93 ? -3.010 -5.341 13.437 1.00 86.81 93 THR A C 1
ATOM 667 O O . THR A 1 93 ? -3.101 -4.091 13.439 1.00 86.81 93 THR A O 1
#

Radius of gyration: 13.57 Å; Cα contacts (8 Å, |Δi|>4): 202; chains: 1; bounding box: 29×21×41 Å

Mean predicted aligned error: 6.28 Å